Protein AF-A0A1M7NPD6-F1 (afdb_monomer_lite)

Organism: NCBI:txid1120996

Radius of gyration: 15.84 Å; chains: 1; bounding box: 35×29×47 Å

Foldseek 3Di:
DDADDPVRLVVLLLLCDCPNPPNVNLVVLLVVVVVVCVVVVHDDHQQPDWDADPVRDTDRSSNVSNVVSNVVSVVVSVVSVVSD

Structure (mmCIF, N/CA/C/O backbone):
data_AF-A0A1M7NPD6-F1
#
_entry.id   AF-A0A1M7NPD6-F1
#
loop_
_atom_site.group_PDB
_atom_site.id
_atom_site.type_symbol
_atom_site.label_atom_id
_atom_site.label_alt_id
_atom_site.label_comp_id
_atom_site.label_asym_id
_atom_site.label_entity_id
_atom_site.label_seq_id
_atom_site.pdbx_PDB_ins_code
_atom_site.Cartn_x
_atom_site.Cartn_y
_atom_site.Cartn_z
_atom_site.occupancy
_atom_site.B_iso_or_equiv
_atom_site.auth_seq_id
_atom_site.auth_comp_id
_atom_site.auth_asym_id
_atom_site.auth_atom_id
_atom_site.pdbx_PDB_model_num
ATOM 1 N N . MET A 1 1 ? -3.108 -5.703 25.691 1.00 62.06 1 MET A N 1
ATOM 2 C CA . MET A 1 1 ? -3.223 -4.450 24.915 1.00 62.06 1 MET A CA 1
ATOM 3 C C . MET A 1 1 ? -4.611 -3.885 25.150 1.00 62.06 1 MET A C 1
ATOM 5 O O . MET A 1 1 ? -5.539 -4.676 25.265 1.00 62.06 1 MET A O 1
ATOM 9 N N . ALA A 1 2 ? -4.747 -2.569 25.312 1.00 71.94 2 ALA A N 1
ATOM 10 C CA . ALA A 1 2 ? -6.068 -1.9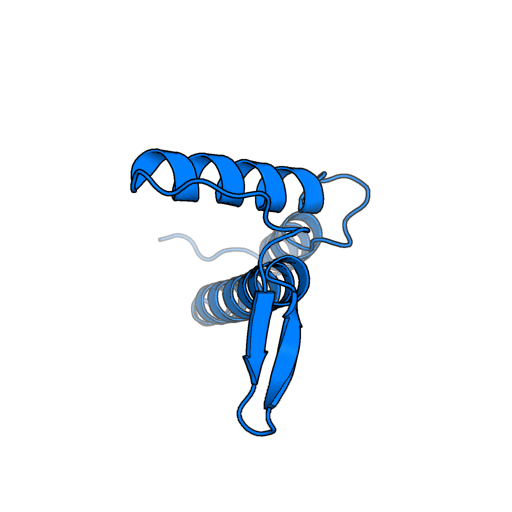43 25.362 1.00 71.94 2 ALA A CA 1
ATOM 11 C C . ALA A 1 2 ? -6.719 -2.055 23.974 1.00 71.94 2 ALA A C 1
ATOM 13 O O . ALA A 1 2 ? -6.030 -1.862 22.974 1.00 71.94 2 ALA A O 1
ATOM 14 N N . LYS A 1 3 ? -8.009 -2.404 23.918 1.00 79.88 3 LYS A N 1
ATOM 15 C CA . LYS A 1 3 ? -8.748 -2.492 22.652 1.00 79.88 3 LYS A CA 1
ATOM 16 C C . LYS A 1 3 ? -8.893 -1.098 22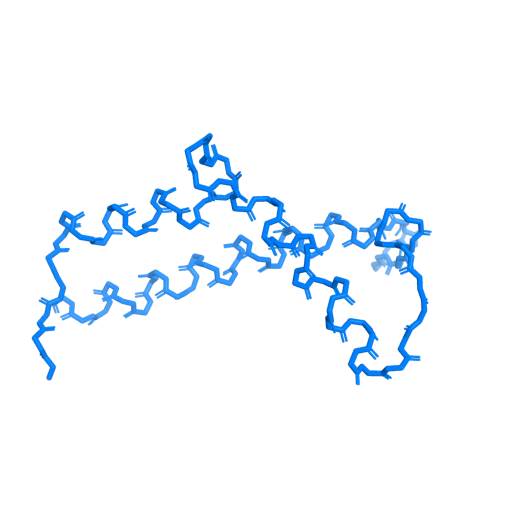.042 1.00 79.88 3 LYS A C 1
ATOM 18 O O . LYS A 1 3 ? -9.177 -0.139 22.763 1.00 79.88 3 LYS A O 1
ATOM 23 N N . LEU A 1 4 ? -8.706 -0.996 20.728 1.00 87.38 4 LEU A N 1
ATOM 24 C CA . LEU A 1 4 ? -8.993 0.230 19.988 1.00 87.38 4 LEU A CA 1
ATOM 25 C C . LEU A 1 4 ? -10.503 0.469 19.949 1.00 87.38 4 LEU A C 1
ATOM 27 O O . LEU A 1 4 ? -11.289 -0.470 19.844 1.00 87.38 4 LEU A O 1
ATOM 31 N N . SER A 1 5 ? -10.914 1.733 20.050 1.00 89.81 5 SER A N 1
ATOM 32 C CA . SER A 1 5 ? -12.327 2.079 19.917 1.00 89.81 5 SER A CA 1
ATOM 33 C C . SER A 1 5 ? -12.763 2.005 18.453 1.00 89.81 5 SER A C 1
ATOM 35 O O . SER A 1 5 ? -11.958 2.260 17.556 1.00 89.81 5 SER A O 1
ATOM 37 N N . LYS A 1 6 ? -14.051 1.742 18.204 1.00 89.00 6 LYS A N 1
ATOM 38 C CA . LYS A 1 6 ? -14.623 1.764 16.849 1.00 89.00 6 LYS A CA 1
ATOM 39 C C . LYS A 1 6 ? -14.331 3.079 16.116 1.00 89.00 6 LYS A C 1
ATOM 41 O O . LYS A 1 6 ? -13.896 3.055 14.972 1.00 89.00 6 LYS A O 1
ATOM 46 N N . LYS A 1 7 ? -14.493 4.211 16.811 1.00 91.31 7 LYS A N 1
ATOM 47 C CA . LYS A 1 7 ? -14.190 5.544 16.274 1.00 91.31 7 LYS A CA 1
ATOM 48 C C . LYS A 1 7 ? -12.724 5.658 15.845 1.00 91.31 7 LYS A C 1
ATOM 50 O O . LYS A 1 7 ? -12.438 6.149 14.765 1.00 91.31 7 LYS A O 1
ATOM 55 N N . THR A 1 8 ? -11.803 5.152 16.664 1.00 92.38 8 THR A N 1
ATOM 56 C CA . THR A 1 8 ? -10.371 5.141 16.334 1.00 92.38 8 THR A CA 1
ATOM 57 C C . THR A 1 8 ? -10.079 4.279 15.105 1.00 92.38 8 THR A C 1
ATOM 59 O O . THR A 1 8 ? -9.243 4.648 14.293 1.00 92.38 8 THR A O 1
ATOM 62 N N . LEU A 1 9 ? -10.759 3.140 14.943 1.00 92.00 9 LEU A N 1
ATOM 63 C CA . LEU A 1 9 ? -10.592 2.284 13.763 1.00 92.00 9 LEU A CA 1
ATOM 64 C C . LEU A 1 9 ? -11.120 2.949 12.484 1.00 92.00 9 LEU A C 1
ATOM 66 O O . LEU A 1 9 ? -10.498 2.806 11.437 1.00 92.00 9 LEU A O 1
ATOM 70 N N . GLU A 1 10 ? -12.238 3.673 12.562 1.00 90.75 10 GLU A N 1
ATOM 71 C CA . GLU A 1 10 ? -12.769 4.460 11.440 1.00 90.75 10 GLU A CA 1
ATOM 72 C C . GLU A 1 10 ? -11.782 5.573 11.044 1.00 90.75 10 GLU A C 1
ATOM 74 O O . GLU A 1 10 ? -11.374 5.639 9.889 1.00 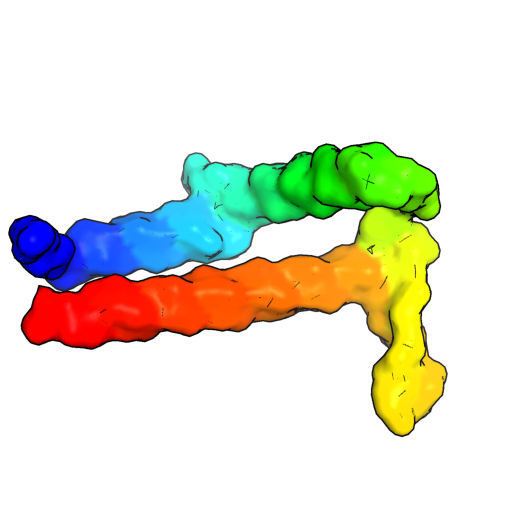90.75 10 GLU A O 1
ATOM 79 N N . GLU A 1 11 ? -11.288 6.349 12.015 1.00 91.88 11 GLU A N 1
ATOM 80 C CA . GLU A 1 11 ? -10.307 7.423 11.779 1.00 91.88 11 GLU A CA 1
ATOM 81 C C . GLU A 1 11 ? -8.992 6.910 11.166 1.00 91.88 11 GLU A C 1
ATOM 83 O O . GLU A 1 11 ? -8.440 7.537 10.264 1.00 91.88 11 GLU A O 1
ATOM 88 N N . ILE A 1 12 ? -8.487 5.757 11.625 1.00 92.50 12 ILE A N 1
ATOM 89 C CA . ILE A 1 12 ? -7.286 5.135 11.046 1.00 92.50 12 ILE A CA 1
ATOM 90 C C . ILE A 1 12 ? -7.541 4.719 9.593 1.00 92.50 12 ILE A C 1
ATOM 92 O O . ILE A 1 12 ? -6.689 4.954 8.740 1.00 92.50 12 ILE A O 1
ATOM 96 N N . GLY A 1 13 ? -8.696 4.110 9.305 1.00 91.19 13 GLY A N 1
ATOM 97 C CA . GLY A 1 13 ? -9.050 3.701 7.946 1.00 91.19 13 GLY A CA 1
ATOM 98 C C . GLY A 1 13 ? -9.123 4.887 6.984 1.00 91.19 13 GLY A C 1
ATOM 99 O O . GLY A 1 13 ? -8.588 4.808 5.881 1.00 91.19 13 GLY A O 1
ATOM 100 N N . ASP A 1 14 ? -9.715 5.995 7.430 1.00 90.31 14 ASP A N 1
ATOM 101 C CA . ASP A 1 14 ? -9.827 7.213 6.629 1.00 90.31 14 ASP A CA 1
ATOM 102 C C . ASP A 1 14 ? -8.456 7.835 6.348 1.00 90.31 14 ASP A C 1
ATOM 104 O O . ASP A 1 14 ? -8.167 8.185 5.208 1.00 90.31 14 ASP A O 1
ATOM 108 N N . ILE A 1 15 ? -7.576 7.942 7.349 1.00 91.69 15 ILE A N 1
ATOM 109 C CA . ILE A 1 15 ? -6.237 8.534 7.171 1.00 91.69 15 ILE A CA 1
ATOM 110 C C . ILE A 1 15 ? -5.351 7.655 6.278 1.00 91.69 15 ILE A C 1
ATOM 112 O O . ILE A 1 15 ? -4.609 8.173 5.450 1.00 91.69 15 ILE A O 1
ATOM 116 N N . LEU A 1 16 ? -5.428 6.330 6.412 1.00 92.12 16 LEU A N 1
ATOM 117 C CA . LEU A 1 16 ? -4.620 5.401 5.614 1.00 92.12 16 LEU A CA 1
ATOM 118 C C . LEU A 1 16 ? -5.174 5.168 4.201 1.00 92.12 16 LEU A C 1
ATOM 120 O O . LEU A 1 16 ? -4.549 4.469 3.411 1.00 92.12 16 LEU A O 1
ATOM 124 N N . SER A 1 17 ? -6.328 5.734 3.857 1.00 89.94 17 SER A N 1
ATOM 125 C CA . SER A 1 17 ? -6.837 5.694 2.488 1.00 89.94 17 SER A CA 1
ATOM 126 C C . SER A 1 17 ? -5.997 6.588 1.575 1.00 89.94 17 SER A C 1
ATOM 128 O O . SER A 1 17 ? -5.752 7.753 1.891 1.00 89.94 17 SER A O 1
ATOM 130 N N . ARG A 1 18 ? -5.615 6.090 0.392 1.00 86.94 18 ARG A N 1
ATOM 131 C CA . ARG A 1 18 ? -4.951 6.914 -0.638 1.00 86.94 18 ARG A CA 1
ATOM 132 C C . ARG A 1 18 ? -5.840 8.044 -1.158 1.00 86.94 18 ARG A C 1
ATOM 134 O O . ARG A 1 18 ? -5.328 9.076 -1.573 1.00 86.94 18 ARG A O 1
ATOM 141 N N . GLY A 1 19 ? -7.162 7.874 -1.082 1.00 81.38 19 GLY A N 1
ATOM 142 C CA . GLY A 1 19 ? -8.144 8.904 -1.435 1.00 81.38 19 GLY A CA 1
ATOM 143 C C . GLY A 1 19 ? -8.348 9.975 -0.358 1.00 81.38 19 GLY A C 1
ATOM 144 O O . GLY A 1 19 ? -9.218 10.829 -0.511 1.00 81.38 19 GLY A O 1
ATOM 145 N N . CYS A 1 20 ? -7.602 9.926 0.749 1.00 81.19 20 CYS A N 1
ATOM 146 C CA . CYS A 1 20 ? -7.703 10.919 1.806 1.00 81.19 20 CYS A CA 1
ATOM 147 C C . CYS A 1 20 ? -6.981 12.211 1.416 1.00 81.19 20 CYS A C 1
ATOM 149 O O . CYS A 1 20 ? -5.755 12.301 1.476 1.00 81.19 20 CYS A O 1
ATOM 151 N N . GLU A 1 21 ? -7.761 13.241 1.088 1.00 69.88 21 GLU A N 1
ATOM 152 C CA . GLU A 1 21 ? -7.259 14.566 0.696 1.00 69.88 21 GLU A CA 1
ATOM 153 C C . GLU A 1 21 ? -6.408 15.250 1.784 1.00 69.88 21 GLU A C 1
ATOM 155 O O . GLU A 1 21 ? -5.636 16.158 1.491 1.00 69.88 21 GLU A O 1
ATOM 160 N N . TYR A 1 22 ? -6.532 14.820 3.044 1.00 69.19 22 TYR A N 1
ATOM 161 C CA . TYR A 1 22 ? -5.845 15.428 4.187 1.00 69.19 22 TYR A CA 1
ATOM 162 C C . TYR A 1 22 ? -4.564 14.705 4.607 1.00 69.19 22 TYR A C 1
ATOM 164 O O . TYR A 1 22 ? -3.719 15.307 5.267 1.00 69.19 22 TYR A O 1
ATOM 172 N N . ALA A 1 23 ? -4.434 13.418 4.281 1.00 78.31 23 ALA A N 1
ATOM 173 C CA . ALA A 1 23 ? -3.353 12.576 4.792 1.00 78.31 23 ALA A CA 1
ATOM 174 C C . ALA A 1 23 ? -2.161 12.466 3.835 1.00 78.31 23 ALA A C 1
ATOM 176 O O . ALA A 1 23 ? -1.114 11.960 4.229 1.00 78.31 23 ALA A O 1
ATOM 177 N N . ASN A 1 24 ? -2.311 12.955 2.597 1.00 85.50 24 ASN A N 1
ATOM 178 C CA . ASN A 1 24 ? -1.285 12.895 1.556 1.00 85.50 24 ASN A CA 1
ATOM 179 C C . ASN A 1 24 ? -0.731 11.477 1.320 1.00 85.50 24 ASN A C 1
ATOM 181 O O . ASN A 1 24 ? 0.425 11.273 0.951 1.00 85.50 24 ASN A O 1
ATOM 185 N N . THR A 1 25 ? -1.571 10.473 1.566 1.00 87.88 25 THR A N 1
ATOM 186 C CA . THR A 1 25 ? -1.173 9.067 1.615 1.00 87.88 25 THR A CA 1
ATOM 187 C C . THR A 1 25 ? -0.634 8.580 0.273 1.00 87.88 25 THR A C 1
ATOM 189 O O . THR A 1 25 ? 0.288 7.773 0.244 1.00 87.88 25 THR A O 1
ATOM 192 N N . GLN A 1 26 ? -1.152 9.107 -0.838 1.00 87.12 26 GLN A N 1
ATOM 193 C CA . GLN A 1 26 ? -0.645 8.805 -2.175 1.00 87.12 26 GLN A CA 1
ATOM 194 C C . GLN A 1 26 ? 0.831 9.209 -2.350 1.00 87.12 26 GLN A C 1
ATOM 196 O O . GLN A 1 26 ? 1.613 8.422 -2.879 1.00 87.12 26 GLN A O 1
ATOM 201 N N . GLU A 1 27 ? 1.228 10.398 -1.883 1.00 89.00 27 GLU A N 1
ATOM 202 C CA . GLU A 1 27 ? 2.622 10.859 -1.963 1.00 89.00 27 GLU A CA 1
ATOM 203 C C . GLU A 1 27 ? 3.530 9.979 -1.100 1.00 89.00 27 GLU A C 1
ATOM 205 O O . GLU A 1 27 ? 4.568 9.522 -1.565 1.00 89.00 27 GLU A O 1
ATOM 210 N N . VAL A 1 28 ? 3.078 9.619 0.106 1.00 90.25 28 VAL A N 1
ATOM 211 C CA . VAL A 1 28 ? 3.816 8.705 0.994 1.00 90.25 28 VAL A CA 1
ATOM 212 C C . VAL A 1 28 ? 4.031 7.333 0.348 1.00 90.25 28 VAL A C 1
ATOM 214 O O . VAL A 1 28 ? 5.111 6.755 0.477 1.00 90.25 28 VAL A O 1
ATOM 217 N N . VAL A 1 29 ? 3.029 6.787 -0.352 1.00 89.88 29 VAL A N 1
ATOM 218 C CA . VAL A 1 29 ? 3.162 5.505 -1.070 1.00 89.88 29 VAL A CA 1
ATOM 219 C C . VAL A 1 29 ? 4.222 5.605 -2.1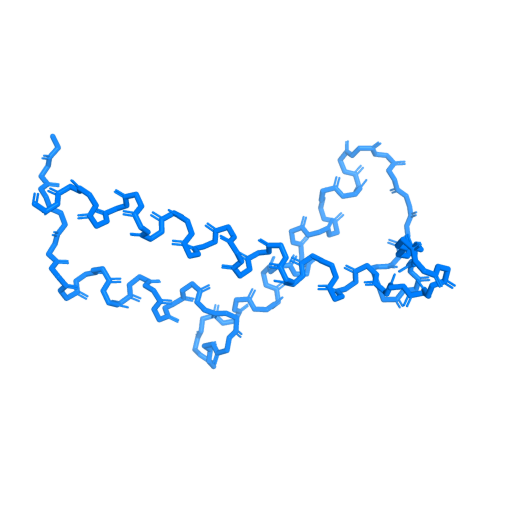66 1.00 89.88 29 VAL A C 1
ATOM 221 O O . VAL A 1 29 ? 5.073 4.718 -2.265 1.00 89.88 29 VAL A O 1
ATOM 224 N N . HIS A 1 30 ? 4.215 6.695 -2.934 1.00 88.62 30 HIS A N 1
ATOM 225 C CA . HIS A 1 30 ? 5.205 6.941 -3.978 1.00 88.62 30 HIS A CA 1
ATOM 226 C C . HIS A 1 30 ? 6.627 7.078 -3.406 1.00 88.62 30 HIS A C 1
ATOM 228 O O . HIS A 1 30 ? 7.545 6.380 -3.838 1.00 88.62 30 HIS A O 1
ATOM 234 N N . GLU A 1 31 ? 6.820 7.920 -2.388 1.00 90.50 31 GLU A N 1
ATOM 235 C CA . GLU A 1 31 ? 8.118 8.083 -1.721 1.00 90.50 31 GLU A CA 1
ATOM 236 C C . GLU A 1 31 ? 8.633 6.749 -1.169 1.00 90.50 31 GLU A C 1
ATOM 238 O O . GLU A 1 31 ? 9.796 6.389 -1.358 1.00 90.50 31 GLU A O 1
ATOM 243 N N . THR A 1 32 ? 7.742 5.963 -0.559 1.00 90.69 32 THR A N 1
ATOM 244 C CA . THR A 1 32 ? 8.080 4.642 -0.017 1.00 90.69 32 THR A CA 1
ATOM 245 C C . THR A 1 32 ? 8.547 3.682 -1.110 1.00 90.69 32 THR A C 1
ATOM 247 O O . THR A 1 32 ? 9.473 2.900 -0.874 1.00 90.69 32 THR A O 1
ATOM 250 N N . PHE A 1 33 ? 7.942 3.722 -2.302 1.00 89.44 33 PHE A N 1
ATOM 251 C CA . PHE A 1 33 ? 8.419 2.941 -3.442 1.00 89.44 33 PHE A CA 1
ATOM 252 C C . PHE A 1 33 ? 9.852 3.341 -3.820 1.00 89.44 33 PHE A C 1
ATOM 254 O O . PHE A 1 33 ? 10.723 2.468 -3.877 1.00 89.44 33 PHE A O 1
ATOM 261 N N . ASN A 1 34 ? 10.110 4.640 -4.000 1.00 89.25 34 ASN A N 1
ATOM 262 C CA . ASN A 1 34 ? 11.420 5.158 -4.408 1.00 89.25 34 ASN A CA 1
ATOM 263 C C . ASN A 1 34 ? 12.520 4.798 -3.401 1.00 89.25 34 ASN A C 1
ATOM 265 O O . ASN A 1 34 ? 13.583 4.298 -3.770 1.00 89.25 34 ASN A O 1
ATOM 269 N N . GLU A 1 35 ? 12.242 4.948 -2.106 1.00 92.06 35 GLU A N 1
ATOM 270 C CA . GLU A 1 35 ? 13.174 4.506 -1.071 1.00 92.06 35 GLU A CA 1
ATOM 271 C C . GLU A 1 35 ? 13.415 2.991 -1.099 1.00 92.06 35 GLU A C 1
ATOM 273 O O . GLU A 1 35 ? 14.514 2.517 -0.805 1.00 92.06 35 GLU A O 1
ATOM 278 N N . SER A 1 36 ? 12.374 2.205 -1.378 1.00 91.25 36 SER A N 1
ATOM 279 C CA . SER A 1 36 ? 12.459 0.744 -1.369 1.00 91.25 36 SER A CA 1
ATOM 280 C C . SER A 1 36 ? 13.286 0.224 -2.538 1.00 91.25 36 SER A C 1
ATOM 282 O O . SER A 1 36 ? 14.120 -0.661 -2.334 1.00 91.25 36 SER A O 1
ATOM 284 N N . ILE A 1 37 ? 13.091 0.778 -3.739 1.00 89.25 37 ILE A N 1
ATOM 285 C CA . ILE A 1 37 ? 13.854 0.387 -4.926 1.00 89.25 37 ILE A CA 1
ATOM 286 C C . ILE A 1 37 ? 15.330 0.784 -4.787 1.00 89.25 37 ILE A C 1
ATOM 288 O O . ILE A 1 37 ? 16.204 -0.039 -5.062 1.00 89.25 37 ILE A O 1
ATOM 292 N N . GLU A 1 38 ? 15.621 1.968 -4.235 1.00 91.12 38 GLU A N 1
ATOM 293 C CA . GLU A 1 38 ? 16.993 2.406 -3.953 1.00 91.12 38 GLU A CA 1
ATOM 294 C C . GLU A 1 38 ? 17.692 1.474 -2.948 1.00 91.12 38 GLU A C 1
ATOM 296 O O . GLU A 1 38 ? 18.816 1.023 -3.186 1.00 91.12 38 GLU A O 1
ATOM 301 N N . LYS A 1 39 ? 17.013 1.103 -1.850 1.00 94.31 39 LYS A N 1
ATOM 302 C CA . LYS A 1 39 ? 17.564 0.214 -0.803 1.00 94.31 39 LYS A CA 1
ATOM 303 C C . LYS A 1 39 ? 17.984 -1.160 -1.329 1.00 94.31 39 LYS A C 1
ATOM 305 O O . LYS A 1 39 ? 18.904 -1.761 -0.775 1.00 94.31 39 LYS A O 1
ATOM 310 N N . ILE A 1 40 ? 17.325 -1.667 -2.371 1.00 93.81 40 ILE A N 1
ATOM 311 C CA . ILE A 1 40 ? 17.662 -2.958 -2.994 1.00 93.81 40 ILE A CA 1
ATOM 312 C C . ILE A 1 40 ? 18.615 -2.819 -4.191 1.00 93.81 40 ILE A C 1
ATOM 314 O O . ILE A 1 40 ? 18.918 -3.817 -4.844 1.00 93.81 40 ILE A O 1
ATOM 318 N N . GLY A 1 41 ? 19.105 -1.606 -4.474 1.00 89.00 41 GLY A N 1
ATOM 319 C CA . GLY A 1 41 ? 19.975 -1.311 -5.615 1.00 89.00 41 GLY A CA 1
ATOM 320 C C . GLY A 1 41 ? 19.258 -1.362 -6.966 1.00 89.00 41 GLY A C 1
ATOM 321 O O . GLY A 1 41 ? 19.911 -1.509 -8.000 1.00 89.00 41 GLY A O 1
ATOM 322 N N . GLY A 1 42 ? 17.927 -1.290 -6.960 1.00 84.75 42 GLY A N 1
ATOM 323 C CA . GLY A 1 42 ? 17.124 -1.153 -8.163 1.00 84.75 42 GLY A CA 1
ATOM 324 C C . GLY A 1 42 ? 17.192 0.273 -8.703 1.00 84.75 42 GLY A C 1
ATOM 325 O O . GLY A 1 42 ? 17.420 1.231 -7.968 1.00 84.75 42 GLY A O 1
ATOM 326 N N . LEU A 1 43 ? 16.988 0.402 -10.008 1.00 77.75 43 LEU A N 1
ATOM 327 C CA . LEU A 1 43 ? 16.888 1.676 -10.707 1.00 77.75 43 LEU A CA 1
ATOM 328 C C . LEU A 1 43 ? 15.614 1.642 -11.543 1.00 77.75 43 LEU A C 1
ATOM 330 O O . LEU A 1 43 ? 15.344 0.631 -12.195 1.00 77.75 43 LEU A O 1
ATOM 334 N N . GLY A 1 44 ? 14.866 2.736 -11.541 1.00 78.19 44 GLY A N 1
ATOM 335 C CA . GLY A 1 44 ? 13.664 2.874 -12.350 1.00 78.19 44 GLY A CA 1
ATOM 336 C C . GLY A 1 44 ? 12.656 3.817 -11.716 1.00 78.19 44 GLY A C 1
ATOM 337 O O . GLY A 1 44 ? 12.682 4.041 -10.507 1.00 78.19 44 GLY A O 1
ATOM 338 N N . ASP A 1 45 ? 11.797 4.360 -12.565 1.00 79.12 45 ASP A N 1
ATOM 339 C CA . ASP A 1 45 ? 10.643 5.165 -12.188 1.00 79.12 45 ASP A CA 1
ATOM 340 C C . ASP A 1 45 ? 9.400 4.260 -12.210 1.00 79.12 45 ASP A C 1
ATOM 342 O O . ASP A 1 45 ? 9.185 3.532 -13.183 1.00 79.12 45 ASP A O 1
ATOM 346 N N . TRP A 1 46 ? 8.596 4.250 -11.143 1.00 79.94 46 TRP A N 1
ATOM 347 C CA . TRP A 1 46 ? 7.417 3.376 -11.052 1.00 79.94 46 TRP A CA 1
ATOM 348 C C . TRP A 1 46 ? 6.360 3.630 -12.134 1.00 79.94 46 TRP A C 1
ATOM 350 O O . TRP A 1 46 ? 5.583 2.718 -12.428 1.00 79.94 46 TRP A O 1
ATOM 360 N N . ASP A 1 47 ? 6.371 4.817 -12.746 1.00 79.94 47 ASP A N 1
ATOM 361 C CA . ASP A 1 47 ? 5.454 5.206 -13.818 1.00 79.94 47 ASP A CA 1
ATOM 362 C C . ASP A 1 47 ? 5.964 4.731 -15.192 1.00 79.94 47 ASP A C 1
ATOM 364 O O . ASP A 1 47 ? 5.190 4.592 -16.139 1.00 79.94 47 ASP A O 1
ATOM 368 N N . GLU A 1 48 ? 7.265 4.443 -15.311 1.00 81.00 48 GLU A N 1
ATOM 369 C CA . GLU A 1 48 ? 7.908 3.961 -16.543 1.0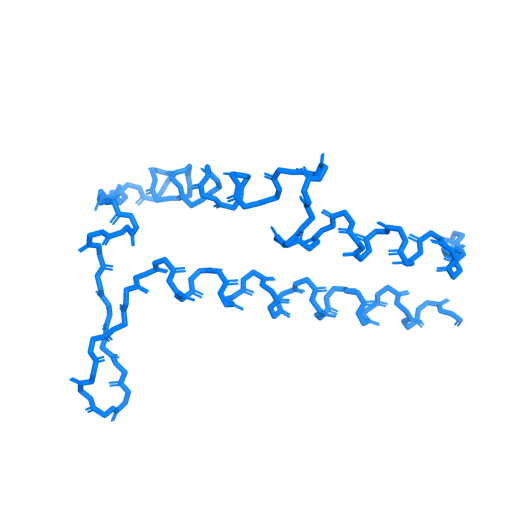0 81.00 48 GLU A CA 1
ATOM 370 C C . GLU A 1 48 ? 8.145 2.446 -16.540 1.00 81.00 48 GLU A C 1
ATOM 372 O O . GLU A 1 48 ? 8.351 1.828 -17.587 1.00 81.00 48 GLU A O 1
ATOM 377 N N . MET A 1 49 ? 8.149 1.831 -15.360 1.00 83.38 49 MET A N 1
ATOM 378 C CA . MET A 1 49 ? 8.318 0.395 -15.217 1.00 83.38 49 MET A CA 1
ATOM 379 C C . MET A 1 49 ? 6.988 -0.327 -15.419 1.00 83.38 49 MET A C 1
ATOM 381 O O . MET A 1 49 ? 5.962 0.036 -14.843 1.00 83.38 49 MET A O 1
ATOM 385 N N . SER A 1 50 ? 7.026 -1.425 -16.171 1.00 85.12 50 SER A N 1
ATOM 386 C CA . SER A 1 50 ? 5.863 -2.275 -16.383 1.00 85.12 50 SER A CA 1
ATOM 387 C C . SER A 1 50 ? 6.144 -3.748 -16.100 1.00 85.12 50 SER A C 1
ATOM 389 O O . SER A 1 50 ? 7.278 -4.235 -16.116 1.00 85.12 50 SER A O 1
ATOM 391 N N . SER A 1 51 ? 5.072 -4.462 -15.782 1.00 83.25 51 SER A N 1
ATOM 392 C CA . SER A 1 51 ? 5.009 -5.911 -15.687 1.00 83.25 51 SER A CA 1
ATOM 393 C C . SER A 1 51 ? 3.986 -6.439 -16.689 1.00 83.25 51 SER A C 1
ATOM 395 O O . SER A 1 51 ? 3.292 -5.678 -17.362 1.00 83.25 51 SER A O 1
ATOM 397 N N . THR A 1 52 ? 3.883 -7.756 -16.798 1.00 87.75 52 THR A N 1
ATOM 398 C CA . THR A 1 52 ? 2.956 -8.413 -17.715 1.00 87.75 52 THR A CA 1
ATOM 399 C C . THR A 1 52 ? 2.009 -9.303 -16.922 1.00 87.75 52 THR A C 1
ATOM 401 O O . THR A 1 52 ? 2.446 -10.081 -16.072 1.00 87.75 52 THR A O 1
ATOM 404 N N . ASP A 1 53 ? 0.707 -9.170 -17.171 1.00 84.12 53 ASP A N 1
ATOM 405 C CA . ASP A 1 53 ? -0.320 -9.999 -16.546 1.00 84.12 53 ASP A CA 1
ATOM 406 C C . ASP A 1 53 ? -0.360 -11.420 -17.144 1.00 84.12 53 ASP A C 1
ATOM 408 O O . ASP A 1 53 ? 0.364 -11.763 -18.078 1.00 84.12 53 ASP A O 1
ATOM 412 N N . LEU A 1 54 ? -1.241 -12.274 -16.614 1.00 87.50 54 LEU A N 1
ATOM 413 C CA . LEU A 1 54 ? -1.410 -13.654 -17.095 1.00 87.50 54 LEU A CA 1
ATOM 414 C C . LEU A 1 54 ? -1.988 -13.760 -18.524 1.00 87.50 54 LEU A C 1
ATOM 416 O O . LEU A 1 54 ? -2.114 -14.867 -19.042 1.00 87.50 54 LEU A O 1
ATOM 420 N N . ASN A 1 55 ? -2.372 -12.639 -19.138 1.00 91.62 55 ASN A N 1
ATOM 421 C CA . ASN A 1 55 ? -2.962 -12.519 -20.470 1.00 91.62 55 ASN A CA 1
ATOM 422 C C . ASN A 1 55 ? -2.095 -11.664 -21.415 1.00 91.62 55 ASN A C 1
ATOM 424 O O . ASN A 1 55 ? -2.624 -11.123 -22.390 1.00 91.62 55 ASN A O 1
ATOM 428 N N . ASP A 1 56 ? -0.802 -11.506 -21.116 1.00 86.06 56 ASP A N 1
ATOM 429 C CA . ASP A 1 56 ? 0.150 -10.694 -21.882 1.00 86.06 56 ASP A CA 1
ATOM 430 C C . ASP A 1 56 ? -0.200 -9.194 -21.967 1.00 86.06 56 ASP A C 1
ATOM 432 O O . ASP A 1 56 ? 0.245 -8.485 -22.874 1.00 86.06 56 ASP A O 1
ATOM 436 N N . LYS A 1 57 ? -0.998 -8.677 -21.027 1.00 88.75 57 LYS A N 1
ATOM 437 C CA . LYS A 1 57 ? -1.277 -7.243 -20.916 1.00 88.75 57 LYS A CA 1
ATOM 438 C C . LYS A 1 57 ? -0.239 -6.563 -20.047 1.00 88.75 57 LYS A C 1
ATOM 440 O O . LYS A 1 57 ? 0.107 -7.048 -18.972 1.00 88.75 57 LYS A O 1
ATOM 445 N N . GLU A 1 58 ? 0.206 -5.405 -20.508 1.00 87.12 58 GLU A N 1
ATOM 446 C CA . GLU A 1 58 ? 1.062 -4.528 -19.726 1.00 87.12 58 GLU A CA 1
ATOM 447 C C . GLU A 1 58 ? 0.306 -3.996 -18.500 1.00 87.12 58 GLU A C 1
ATOM 449 O O . GLU A 1 58 ? -0.836 -3.544 -18.607 1.00 87.12 58 GLU A O 1
ATOM 454 N N . ILE A 1 59 ? 0.952 -4.072 -17.340 1.00 85.44 59 ILE A N 1
ATOM 455 C CA . ILE A 1 59 ? 0.524 -3.453 -16.087 1.00 85.44 59 ILE A CA 1
ATOM 456 C C . ILE A 1 59 ? 1.632 -2.491 -15.677 1.00 85.44 59 ILE A C 1
ATOM 458 O O . ILE A 1 59 ? 2.768 -2.923 -15.471 1.00 85.44 59 ILE A O 1
ATOM 462 N N . VAL A 1 60 ? 1.312 -1.208 -15.533 1.00 88.94 60 VAL A N 1
ATOM 463 C CA . VAL A 1 60 ? 2.257 -0.216 -15.002 1.00 88.94 60 VAL A CA 1
ATOM 464 C C . VAL A 1 60 ? 2.497 -0.513 -13.522 1.00 88.94 60 VAL A C 1
ATOM 466 O O . VAL A 1 60 ? 1.567 -0.870 -12.794 1.00 88.94 60 VAL A O 1
ATOM 469 N N . LEU A 1 61 ? 3.744 -0.409 -13.057 1.00 87.25 61 LEU A N 1
ATOM 470 C CA . LEU A 1 61 ? 4.059 -0.711 -11.661 1.00 87.25 61 LEU A CA 1
ATOM 471 C C . LEU A 1 61 ? 3.317 0.209 -10.686 1.00 87.25 61 LEU A C 1
ATOM 473 O O . LEU A 1 61 ? 2.934 -0.270 -9.619 1.00 87.25 61 LEU A O 1
ATOM 477 N N . GLN A 1 62 ? 3.039 1.459 -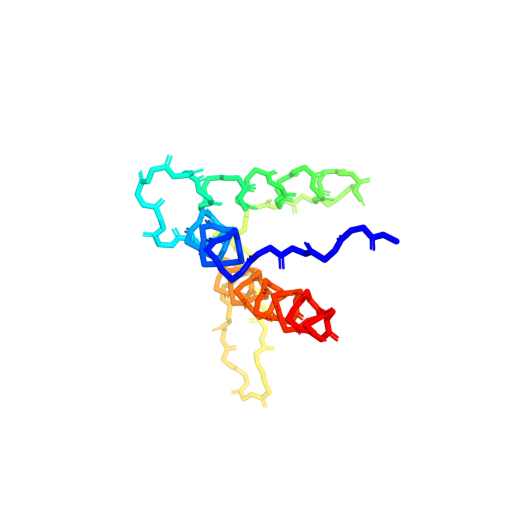11.063 1.00 87.69 62 GLN A N 1
ATOM 478 C CA . GLN A 1 62 ? 2.155 2.356 -10.316 1.00 87.69 62 GLN A CA 1
ATOM 479 C C . GLN A 1 62 ? 0.833 1.664 -9.924 1.00 87.69 62 GLN A C 1
ATOM 481 O O . GLN A 1 62 ? 0.547 1.516 -8.733 1.00 87.69 62 GLN A O 1
ATOM 486 N N . ASP A 1 63 ? 0.077 1.143 -10.899 1.00 87.19 63 ASP A N 1
ATOM 487 C CA . ASP A 1 63 ? -1.203 0.457 -10.661 1.00 87.19 63 ASP A CA 1
ATOM 488 C C . ASP A 1 63 ? -1.040 -0.741 -9.715 1.00 87.19 63 ASP A C 1
ATOM 490 O O . ASP A 1 63 ? -1.882 -0.993 -8.843 1.00 87.19 63 ASP A O 1
ATOM 494 N N . LEU A 1 64 ? 0.060 -1.487 -9.868 1.00 86.88 64 LEU A N 1
ATOM 495 C CA . LEU A 1 64 ? 0.363 -2.642 -9.031 1.00 86.88 64 LEU A CA 1
ATOM 496 C C . LEU A 1 64 ? 0.614 -2.237 -7.573 1.00 86.88 64 LEU A C 1
ATOM 498 O O . LEU A 1 64 ? 0.050 -2.858 -6.670 1.00 86.88 64 LEU A O 1
ATOM 502 N N . PHE A 1 65 ? 1.453 -1.229 -7.326 1.00 87.88 65 PHE A N 1
ATOM 503 C CA . PHE A 1 65 ? 1.823 -0.808 -5.971 1.00 87.88 65 PHE A CA 1
ATOM 504 C C . PHE A 1 65 ? 0.683 -0.105 -5.248 1.00 87.88 65 PHE A C 1
ATOM 506 O O . PHE A 1 65 ? 0.453 -0.369 -4.068 1.00 87.88 65 PHE A O 1
ATOM 513 N N . GLU A 1 66 ? -0.070 0.724 -5.960 1.00 90.38 66 GLU A N 1
ATOM 514 C CA . GLU A 1 66 ? -1.284 1.348 -5.451 1.00 90.38 66 GLU A CA 1
ATOM 515 C C . GLU A 1 66 ? -2.317 0.300 -5.025 1.00 90.38 66 GLU A C 1
ATOM 517 O O . GLU A 1 66 ? -2.792 0.301 -3.886 1.00 90.38 66 GLU A O 1
ATOM 522 N N . THR A 1 67 ? -2.591 -0.666 -5.905 1.00 91.31 67 THR A N 1
ATOM 523 C CA . THR A 1 67 ? -3.503 -1.777 -5.611 1.00 91.31 67 THR A CA 1
ATOM 524 C C . THR A 1 67 ? -2.982 -2.639 -4.462 1.00 91.31 67 THR A C 1
ATOM 526 O O . THR A 1 67 ? -3.750 -3.095 -3.610 1.00 91.31 67 THR A O 1
ATOM 529 N N . PHE A 1 68 ? -1.675 -2.898 -4.414 1.00 91.75 68 PHE A N 1
ATOM 530 C CA . PHE A 1 68 ? -1.059 -3.649 -3.325 1.00 91.75 68 PHE A CA 1
ATOM 531 C C . PHE A 1 68 ? -1.238 -2.934 -1.983 1.00 91.75 68 PHE A C 1
ATOM 533 O O . PHE A 1 68 ? -1.622 -3.577 -1.003 1.00 91.75 68 PHE A O 1
ATOM 540 N N . TYR A 1 69 ? -1.002 -1.622 -1.942 1.00 93.94 69 TYR A N 1
ATOM 541 C CA . TYR A 1 69 ? -1.168 -0.814 -0.741 1.00 93.94 69 TYR A CA 1
ATOM 542 C C . TYR A 1 69 ? -2.610 -0.863 -0.230 1.00 93.94 69 TYR A C 1
ATOM 544 O O . TYR A 1 69 ? -2.820 -1.211 0.932 1.00 93.94 69 TYR A O 1
ATOM 552 N N . ASP A 1 70 ? -3.598 -0.625 -1.097 1.00 93.12 70 ASP A N 1
ATOM 553 C CA . ASP A 1 70 ? -5.018 -0.650 -0.716 1.00 93.12 70 ASP A CA 1
ATOM 554 C C . ASP A 1 70 ? -5.414 -2.001 -0.103 1.00 93.12 70 ASP A C 1
ATOM 556 O O . ASP A 1 70 ? -5.996 -2.069 0.984 1.00 93.12 70 ASP A O 1
ATOM 560 N N . ASN A 1 71 ? -5.007 -3.095 -0.754 1.00 95.00 71 ASN A N 1
ATOM 561 C CA . ASN A 1 71 ? -5.248 -4.452 -0.265 1.00 95.00 71 ASN A CA 1
ATOM 562 C C . ASN A 1 71 ? -4.554 -4.729 1.078 1.00 95.00 71 ASN A C 1
ATOM 564 O O . ASN A 1 71 ? -5.083 -5.457 1.924 1.00 95.00 71 ASN A O 1
ATOM 568 N N . MET A 1 72 ? -3.344 -4.203 1.272 1.00 95.19 72 MET A N 1
ATOM 569 C CA . MET A 1 72 ? -2.582 -4.376 2.505 1.00 95.19 72 MET A CA 1
ATOM 570 C C . MET A 1 72 ? -3.262 -3.638 3.661 1.00 95.19 72 MET A C 1
ATOM 572 O O . MET A 1 72 ? -3.500 -4.247 4.708 1.00 95.19 72 MET A O 1
ATOM 576 N N . ILE A 1 73 ? -3.649 -2.376 3.455 1.00 94.31 73 ILE A N 1
ATOM 577 C CA . ILE A 1 73 ? -4.364 -1.577 4.454 1.00 94.31 73 ILE A CA 1
ATOM 578 C C . ILE A 1 73 ? -5.690 -2.235 4.821 1.00 94.31 73 ILE A C 1
ATOM 580 O O . ILE A 1 73 ? -5.963 -2.403 6.008 1.00 94.31 73 ILE A O 1
ATOM 584 N N . GLU A 1 74 ? -6.473 -2.712 3.850 1.00 93.69 74 GLU A N 1
ATOM 585 C CA . GLU A 1 74 ? -7.716 -3.437 4.137 1.00 93.69 74 GLU A CA 1
ATOM 586 C C . GLU A 1 74 ? -7.470 -4.642 5.063 1.00 93.69 74 GLU A C 1
ATOM 588 O O . GLU A 1 74 ? -8.160 -4.829 6.072 1.00 93.69 74 GLU A O 1
ATOM 593 N N . LYS A 1 75 ? -6.437 -5.445 4.775 1.00 94.88 75 LYS A N 1
ATOM 594 C CA . LYS A 1 75 ? -6.070 -6.606 5.601 1.00 94.88 75 LYS A CA 1
ATOM 595 C C . LYS A 1 75 ? -5.613 -6.200 7.001 1.00 94.88 75 LYS A C 1
ATOM 597 O O . LYS A 1 75 ? -6.034 -6.836 7.968 1.00 94.88 75 LYS A O 1
ATOM 602 N N . VAL A 1 76 ? -4.799 -5.153 7.133 1.00 93.81 76 VAL A N 1
ATOM 603 C CA . VAL A 1 76 ? -4.370 -4.624 8.438 1.00 93.81 76 VAL A CA 1
ATOM 604 C C . VAL A 1 76 ? -5.571 -4.131 9.241 1.00 93.81 76 VAL A C 1
ATOM 606 O O . VAL A 1 76 ? -5.713 -4.496 10.408 1.00 93.81 76 VAL A O 1
ATOM 609 N N . MET A 1 77 ? -6.484 -3.385 8.618 1.00 93.38 77 MET A N 1
ATOM 610 C CA . MET A 1 77 ? -7.709 -2.916 9.267 1.00 93.38 77 MET A CA 1
ATOM 611 C C . MET A 1 77 ? -8.585 -4.077 9.738 1.00 93.38 77 MET A C 1
ATOM 613 O O . MET A 1 77 ? -9.129 -4.026 10.842 1.00 93.38 77 MET A O 1
ATOM 617 N N . ASN A 1 78 ? -8.685 -5.151 8.953 1.00 91.81 78 ASN A N 1
ATOM 618 C CA . ASN A 1 78 ? -9.402 -6.359 9.357 1.00 91.81 78 ASN A CA 1
ATOM 619 C C . ASN A 1 78 ? -8.755 -7.025 10.579 1.00 91.81 78 ASN A C 1
ATOM 621 O O . ASN A 1 78 ? -9.468 -7.387 11.512 1.00 91.81 78 ASN A O 1
ATOM 625 N N . VAL A 1 79 ? -7.420 -7.118 10.631 1.00 92.25 79 VAL A N 1
ATOM 626 C CA . VAL A 1 79 ? -6.699 -7.617 11.816 1.00 92.25 79 VAL A CA 1
ATOM 627 C C . VAL A 1 79 ? -6.980 -6.746 13.042 1.00 92.25 79 VAL A C 1
ATOM 629 O O . VAL A 1 79 ? -7.274 -7.282 14.110 1.00 92.25 79 VAL A O 1
ATOM 632 N N . LEU A 1 80 ? -6.949 -5.418 12.911 1.00 89.38 80 LEU A N 1
ATOM 633 C CA . LEU A 1 80 ? -7.242 -4.508 14.024 1.00 89.38 80 LEU A CA 1
ATOM 634 C C . LEU A 1 80 ? -8.676 -4.676 14.547 1.00 89.38 80 LEU A C 1
ATOM 636 O O . LEU A 1 80 ? -8.882 -4.697 15.759 1.00 89.38 80 LEU A O 1
ATOM 640 N N . LYS A 1 81 ? -9.647 -4.881 13.651 1.00 86.69 81 LYS A N 1
ATOM 641 C CA . LYS A 1 81 ? -11.045 -5.165 14.012 1.00 86.69 81 LYS A CA 1
ATOM 642 C C . LYS A 1 81 ? -11.217 -6.507 14.731 1.00 86.69 81 LYS A C 1
ATOM 644 O O . LYS A 1 81 ? -12.095 -6.620 15.573 1.00 86.69 81 LYS A O 1
ATOM 649 N N . THR A 1 82 ? -10.359 -7.509 14.499 1.00 85.62 82 THR A N 1
ATOM 650 C CA . THR A 1 82 ? -10.425 -8.776 15.267 1.00 85.62 82 THR A CA 1
ATOM 651 C C . THR A 1 82 ? -10.114 -8.616 16.758 1.00 85.62 82 THR A C 1
ATOM 653 O O . THR A 1 82 ? -10.356 -9.542 17.531 1.00 85.62 82 THR A O 1
ATOM 656 N N . GLN A 1 83 ? -9.578 -7.462 17.176 1.00 72.31 83 GLN A N 1
ATOM 657 C CA . GLN A 1 83 ? -9.371 -7.151 18.589 1.00 72.31 83 GLN A CA 1
ATOM 658 C C . GLN A 1 83 ? -10.652 -6.698 19.312 1.00 72.31 83 GLN A C 1
ATOM 660 O O . GLN A 1 83 ? -10.600 -6.552 20.538 1.00 72.31 83 GLN A O 1
ATOM 665 N N . GLU A 1 84 ? -11.771 -6.477 18.603 1.00 56.03 84 GLU A N 1
ATOM 666 C CA . GLU A 1 84 ? -13.083 -6.142 19.195 1.00 56.03 84 GLU A CA 1
ATOM 667 C C . GLU A 1 84 ? -13.592 -7.163 20.218 1.00 56.03 84 GLU A C 1
ATOM 669 O O . GLU A 1 84 ? -13.149 -8.334 20.241 1.00 56.03 84 GLU A O 1
#

Secondary structure (DSSP, 8-state):
-PPPPHHHHHHHHHHT-TT-TTTTHHHHHHHHHHHHHHHTT----TTT-EEE-TTS-EEEHHHHHHHHHHHHHHHHHHHHHTT-

Sequence (84 aa):
MAKLSKKTLEEIGDILSRGCEYANTQEVVHETFNESIEKIGGLGDWDEMSSTDLNDKEIVLQDLFETFYDNMIEKVMNVLKTQE

pLDDT: mean 86.95, std 7.16, range [56.03, 95.19]